Protein AF-A0A660SZC8-F1 (afdb_monomer_lite)

Structure (mmCIF, N/CA/C/O backbone):
data_AF-A0A660SZC8-F1
#
_entry.id   AF-A0A660SZC8-F1
#
loop_
_atom_site.group_PDB
_atom_site.id
_atom_site.type_symbol
_atom_site.label_atom_id
_atom_site.label_alt_id
_atom_site.label_comp_id
_atom_site.label_asym_id
_atom_site.label_entity_id
_atom_site.label_seq_id
_atom_site.pdbx_PDB_ins_code
_atom_site.Cartn_x
_atom_site.Cartn_y
_atom_site.Cartn_z
_atom_site.occupancy
_atom_site.B_iso_or_equiv
_atom_site.auth_seq_id
_atom_site.auth_comp_id
_atom_site.auth_asym_id
_atom_site.auth_atom_id
_atom_site.pdbx_PDB_model_num
ATOM 1 N N . TRP A 1 1 ? 22.159 -16.785 -42.066 1.00 37.91 1 TRP A N 1
ATOM 2 C CA . TRP A 1 1 ? 21.364 -16.112 -41.020 1.00 37.91 1 TRP A CA 1
ATOM 3 C C . TRP A 1 1 ? 22.077 -16.016 -39.666 1.00 37.91 1 TRP A C 1
ATOM 5 O O . TRP A 1 1 ? 21.879 -15.009 -39.012 1.00 37.91 1 TRP A O 1
ATOM 15 N N . ILE A 1 2 ? 22.959 -16.952 -39.267 1.00 38.50 2 ILE A N 1
ATOM 16 C CA . ILE A 1 2 ? 23.770 -16.827 -38.024 1.00 38.50 2 ILE A CA 1
ATOM 17 C C . ILE A 1 2 ? 25.062 -15.994 -38.212 1.00 38.50 2 ILE A C 1
ATOM 19 O O . ILE A 1 2 ? 25.547 -15.397 -37.262 1.00 38.50 2 ILE A O 1
ATOM 23 N N . GLY A 1 3 ? 25.585 -15.863 -39.438 1.00 43.75 3 GLY A N 1
ATOM 24 C CA . GLY A 1 3 ? 26.852 -15.155 -39.701 1.00 43.75 3 GLY A CA 1
ATOM 25 C C . GLY A 1 3 ? 26.830 -13.622 -39.602 1.00 43.75 3 GLY A C 1
ATOM 26 O O . GLY A 1 3 ? 27.879 -13.014 -39.730 1.00 43.75 3 GLY A O 1
ATOM 27 N N . VAL A 1 4 ? 25.667 -12.994 -39.387 1.00 48.31 4 VAL A N 1
ATOM 28 C CA . VAL A 1 4 ? 25.531 -11.521 -39.326 1.00 48.31 4 VAL A CA 1
ATOM 29 C C . VAL A 1 4 ? 25.773 -10.975 -37.908 1.00 48.31 4 VAL A C 1
ATOM 31 O O . VAL A 1 4 ? 26.113 -9.812 -37.748 1.00 48.31 4 VAL A O 1
ATOM 34 N N . PHE A 1 5 ? 25.670 -11.822 -36.879 1.00 45.72 5 PHE A N 1
ATOM 35 C CA . PHE A 1 5 ? 25.881 -11.447 -35.472 1.00 45.72 5 PHE A CA 1
ATOM 36 C C . PHE A 1 5 ? 27.341 -11.597 -34.996 1.00 45.72 5 PHE A C 1
ATOM 38 O O . PHE A 1 5 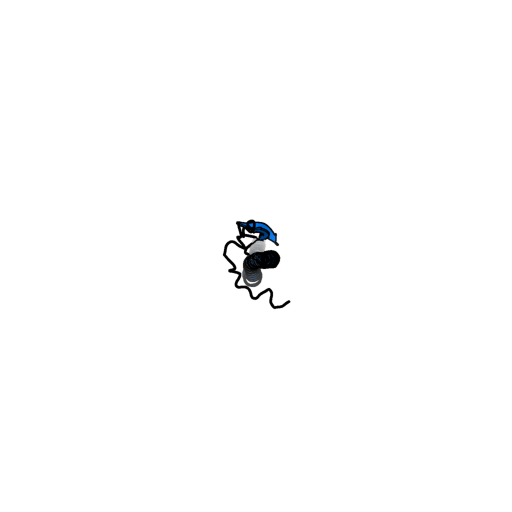? 27.598 -11.484 -33.802 1.00 45.72 5 PHE A O 1
ATOM 45 N N . GLY A 1 6 ? 28.280 -11.911 -35.898 1.00 42.56 6 GLY A N 1
ATOM 46 C CA . GLY A 1 6 ? 29.671 -12.247 -35.559 1.00 42.56 6 GLY A CA 1
ATOM 47 C C . GLY A 1 6 ? 30.702 -11.140 -35.796 1.00 42.56 6 GLY A C 1
ATOM 48 O O . GLY A 1 6 ? 31.884 -11.379 -35.569 1.00 42.56 6 GLY A O 1
ATOM 49 N N . GLU A 1 7 ? 30.291 -9.966 -36.277 1.00 55.16 7 GLU A N 1
ATOM 50 C CA . GLU A 1 7 ? 31.192 -8.815 -36.383 1.00 55.16 7 GLU A CA 1
ATOM 51 C C . GLU A 1 7 ? 31.395 -8.206 -34.990 1.00 55.16 7 GLU A C 1
ATOM 53 O O . GLU A 1 7 ? 30.434 -8.022 -34.242 1.00 55.16 7 GLU A O 1
ATOM 58 N N . ASP A 1 8 ? 32.645 -7.920 -34.619 1.00 54.47 8 ASP A N 1
ATOM 59 C CA . ASP A 1 8 ? 32.959 -7.183 -33.393 1.00 54.47 8 ASP A CA 1
ATOM 60 C C . ASP A 1 8 ? 32.577 -5.717 -33.606 1.00 54.47 8 ASP A C 1
ATOM 62 O O . ASP A 1 8 ? 33.353 -4.904 -34.104 1.00 54.47 8 ASP A O 1
ATOM 66 N N . VAL A 1 9 ? 31.306 -5.412 -33.345 1.00 57.12 9 VAL A N 1
ATOM 67 C CA . VAL A 1 9 ? 30.734 -4.108 -33.684 1.00 57.12 9 VAL A CA 1
ATOM 68 C C . VAL A 1 9 ? 31.104 -3.039 -32.656 1.00 57.12 9 VAL A C 1
ATOM 70 O O . VAL A 1 9 ? 30.848 -1.870 -32.924 1.00 57.12 9 VAL A O 1
ATOM 73 N N . GLY A 1 10 ? 31.704 -3.390 -31.510 1.00 53.28 10 GLY A N 1
ATOM 74 C CA . GLY A 1 10 ? 31.924 -2.455 -30.404 1.00 53.28 10 GLY A CA 1
ATOM 75 C C . GLY A 1 10 ? 30.597 -1.824 -29.979 1.00 53.28 10 GLY A C 1
ATOM 76 O O . GLY A 1 10 ? 30.172 -0.802 -30.518 1.00 53.28 10 GLY A O 1
ATOM 77 N N . LEU A 1 11 ? 29.850 -2.465 -29.080 1.00 56.53 11 LEU A N 1
ATOM 78 C CA . LEU A 1 11 ? 28.629 -1.853 -28.549 1.00 56.53 11 LEU A CA 1
ATOM 79 C C . LEU A 1 11 ? 29.028 -0.708 -27.606 1.00 56.53 11 LEU A C 1
ATOM 81 O O . LEU A 1 11 ? 29.130 -0.895 -26.399 1.00 56.53 11 LEU A O 1
ATOM 85 N N . ASP A 1 12 ? 29.328 0.450 -28.188 1.00 59.50 12 ASP A N 1
ATOM 86 C CA . ASP A 1 12 ? 29.778 1.640 -27.474 1.00 59.50 12 ASP A CA 1
ATOM 87 C C . ASP A 1 12 ? 28.639 2.218 -26.616 1.00 59.50 12 ASP A C 1
ATOM 89 O O . ASP A 1 12 ? 27.460 2.130 -26.974 1.00 59.50 12 ASP A O 1
ATOM 93 N N . GLU A 1 13 ? 28.988 2.882 -25.509 1.00 59.25 13 GLU A N 1
ATOM 94 C CA . GLU A 1 13 ? 28.039 3.530 -24.580 1.00 59.25 13 GLU A CA 1
ATOM 95 C C . GLU A 1 13 ? 27.165 4.613 -25.250 1.00 59.25 13 GLU A C 1
ATOM 97 O O . GLU A 1 13 ? 26.156 5.047 -24.699 1.00 59.25 13 GLU A O 1
ATOM 102 N N . THR A 1 14 ? 27.516 5.033 -26.468 1.00 62.72 14 THR A N 1
ATOM 103 C CA . THR A 1 14 ? 26.790 6.024 -27.273 1.00 62.72 14 THR A CA 1
ATOM 104 C C . THR A 1 14 ? 25.589 5.451 -28.031 1.00 62.72 14 THR A C 1
ATOM 106 O O . THR A 1 14 ? 24.763 6.217 -28.526 1.00 62.72 14 THR A O 1
ATOM 109 N N . LEU A 1 15 ? 25.459 4.121 -28.131 1.00 67.75 15 LEU A N 1
ATOM 110 C CA . LEU A 1 15 ? 24.376 3.479 -28.888 1.00 67.75 15 LEU A CA 1
ATOM 111 C C . LEU A 1 15 ? 23.022 3.542 -28.176 1.00 67.75 15 LEU A C 1
ATOM 113 O O . LEU A 1 15 ? 21.980 3.450 -28.828 1.00 67.75 15 LEU A O 1
ATOM 117 N N . LEU A 1 16 ? 23.025 3.670 -26.848 1.00 73.88 16 LEU A N 1
ATOM 118 C CA . LEU A 1 16 ? 21.813 3.656 -26.043 1.00 73.88 16 LEU A CA 1
ATOM 119 C C . LEU A 1 16 ? 21.983 4.514 -24.790 1.00 73.88 16 LEU A C 1
ATOM 121 O O . LEU A 1 16 ? 22.399 4.035 -23.739 1.00 73.88 16 LEU A O 1
ATOM 125 N N . VAL A 1 17 ? 21.627 5.790 -24.909 1.00 80.44 17 VAL A N 1
ATOM 126 C CA . VAL A 1 17 ? 21.701 6.749 -23.804 1.00 80.44 17 VAL A CA 1
ATOM 127 C C . VAL A 1 17 ? 20.292 7.027 -23.293 1.00 80.44 17 VAL A C 1
ATOM 129 O O . VAL A 1 17 ? 19.433 7.501 -24.035 1.00 80.44 17 VAL A O 1
ATOM 132 N N . LEU A 1 18 ? 20.043 6.708 -22.026 1.00 82.88 18 LEU A N 1
ATOM 133 C CA . LEU A 1 18 ? 18.803 7.042 -21.330 1.00 82.88 18 LEU A CA 1
ATOM 134 C C . LEU A 1 18 ? 18.875 8.501 -20.852 1.00 82.88 18 LEU A C 1
ATOM 136 O O . LEU A 1 18 ? 19.730 8.833 -20.037 1.00 82.88 18 LEU A O 1
ATOM 140 N N . GLU A 1 19 ? 17.989 9.363 -21.347 1.00 86.88 19 GLU A N 1
ATOM 141 C CA . GLU A 1 19 ? 17.958 10.788 -20.982 1.00 86.88 19 GLU A CA 1
ATOM 142 C C . GLU A 1 19 ? 17.065 11.052 -19.773 1.00 86.88 19 GLU A C 1
ATOM 144 O O . GLU A 1 19 ? 17.411 11.830 -18.887 1.00 86.88 19 GLU A O 1
ATOM 149 N N . GLU A 1 20 ? 15.889 10.428 -19.744 1.00 87.69 20 GLU A N 1
ATOM 150 C CA . GLU A 1 20 ? 14.863 10.748 -18.758 1.00 87.69 20 GLU A CA 1
ATOM 151 C C . GLU A 1 20 ? 13.995 9.525 -18.467 1.00 87.69 20 GLU A C 1
ATOM 153 O O . GLU A 1 20 ? 13.517 8.855 -19.383 1.00 87.69 20 GLU A O 1
ATOM 158 N N . ILE A 1 21 ? 13.746 9.263 -17.185 1.00 91.00 21 ILE A N 1
ATOM 159 C CA . ILE A 1 21 ? 12.743 8.297 -16.731 1.00 91.00 21 ILE A CA 1
ATOM 160 C C . ILE A 1 21 ? 11.512 9.095 -16.315 1.00 91.00 21 ILE A C 1
ATOM 162 O O . I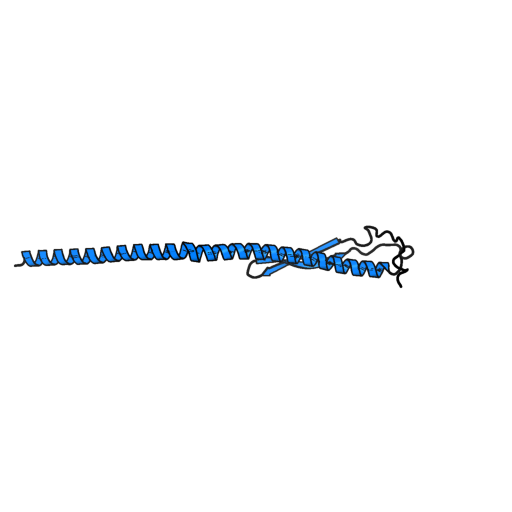LE A 1 21 ? 11.606 9.990 -15.478 1.00 91.00 21 ILE A O 1
ATOM 166 N N . GLN A 1 22 ? 10.356 8.760 -16.877 1.00 93.31 22 GLN A N 1
ATOM 167 C CA . GLN A 1 22 ? 9.104 9.442 -16.591 1.00 93.31 22 GLN A CA 1
ATOM 168 C C . GLN A 1 22 ? 8.281 8.605 -15.616 1.00 93.31 22 GLN A C 1
ATOM 170 O O . GLN A 1 22 ? 7.873 7.476 -15.910 1.00 93.31 22 GLN A O 1
ATOM 175 N N . THR A 1 23 ? 8.045 9.172 -14.437 1.00 92.75 23 THR A N 1
ATOM 176 C CA . THR A 1 23 ? 7.191 8.586 -13.406 1.00 92.75 23 THR A CA 1
ATOM 177 C C . THR A 1 23 ? 6.141 9.592 -12.956 1.00 92.75 23 THR A C 1
ATOM 179 O O . THR A 1 23 ? 6.385 10.795 -12.863 1.00 92.75 23 THR A O 1
ATOM 182 N N . GLY A 1 24 ? 4.941 9.086 -12.698 1.00 93.50 24 GLY A N 1
ATOM 183 C CA . GLY A 1 24 ? 3.841 9.816 -12.086 1.00 93.50 24 GLY A CA 1
ATOM 184 C C . GLY A 1 24 ? 3.542 9.303 -10.682 1.00 93.50 24 GLY A C 1
ATOM 185 O O . GLY A 1 24 ? 4.170 8.364 -10.189 1.00 93.50 24 GLY A O 1
ATOM 186 N N . ILE A 1 25 ? 2.536 9.905 -10.054 1.00 94.69 25 ILE A N 1
ATOM 187 C CA . ILE A 1 25 ? 2.019 9.479 -8.753 1.00 94.69 25 ILE A CA 1
ATOM 188 C C . ILE A 1 25 ? 0.601 8.940 -8.945 1.00 94.69 25 ILE A C 1
ATOM 190 O O . ILE A 1 25 ? -0.271 9.631 -9.469 1.00 94.69 25 ILE A O 1
ATOM 194 N N . GLY A 1 26 ? 0.383 7.705 -8.506 1.00 93.50 26 GLY A N 1
ATOM 195 C CA . GLY A 1 26 ? -0.916 7.052 -8.413 1.00 93.50 26 GLY A CA 1
ATOM 196 C C . GLY A 1 26 ? -1.342 6.846 -6.962 1.00 93.50 26 GLY A C 1
ATOM 197 O O . GLY A 1 26 ? -0.563 7.036 -6.028 1.00 93.50 26 GLY A O 1
ATOM 198 N N . ASN A 1 27 ? -2.592 6.433 -6.770 1.00 94.31 27 ASN A N 1
ATOM 199 C CA . ASN A 1 27 ? -3.134 6.097 -5.459 1.00 94.31 27 ASN A CA 1
ATOM 200 C C . ASN A 1 27 ? -3.831 4.737 -5.520 1.00 94.31 27 ASN A C 1
ATOM 202 O O . ASN A 1 27 ? -4.756 4.555 -6.313 1.00 94.31 27 ASN A O 1
ATOM 206 N N . ILE A 1 28 ? -3.416 3.806 -4.662 1.00 89.06 28 ILE A N 1
ATOM 207 C CA . ILE A 1 28 ? -4.092 2.522 -4.466 1.00 89.06 28 ILE A CA 1
ATOM 208 C C . ILE A 1 28 ? -4.459 2.394 -2.991 1.00 89.06 28 ILE A C 1
ATOM 210 O O . ILE A 1 28 ? -3.591 2.399 -2.124 1.00 89.06 28 ILE A O 1
ATOM 214 N N . ALA A 1 29 ? -5.760 2.275 -2.711 1.00 83.31 29 ALA A N 1
ATOM 215 C CA . ALA A 1 29 ? -6.304 2.102 -1.360 1.00 83.31 29 ALA A CA 1
ATOM 216 C C . ALA A 1 29 ? -5.830 3.158 -0.331 1.00 83.31 29 ALA A C 1
ATOM 218 O O . ALA A 1 29 ? -5.731 2.867 0.857 1.00 83.31 29 ALA A O 1
ATOM 219 N N . GLY A 1 30 ? -5.551 4.389 -0.777 1.00 88.56 30 GLY A N 1
ATOM 220 C CA . GLY A 1 30 ? -5.061 5.477 0.077 1.00 88.56 30 GLY A CA 1
ATOM 221 C C . GLY A 1 30 ? -3.535 5.572 0.168 1.00 88.56 30 GLY A C 1
ATOM 222 O O . GLY A 1 30 ? -3.033 6.503 0.794 1.00 88.56 30 GLY A O 1
ATOM 223 N N . VAL A 1 31 ? -2.795 4.656 -0.465 1.00 92.19 31 VAL A N 1
ATOM 224 C CA . VAL A 1 31 ? -1.332 4.685 -0.549 1.00 92.19 31 VAL A CA 1
ATOM 225 C C . VAL A 1 31 ? -0.908 5.386 -1.834 1.00 92.19 31 VAL A C 1
ATOM 227 O O . VAL A 1 31 ? -1.232 4.938 -2.934 1.00 92.19 31 VAL A O 1
ATOM 230 N N . SER A 1 32 ? -0.145 6.470 -1.687 1.00 94.31 32 SER A N 1
ATOM 231 C CA . SER A 1 32 ? 0.527 7.139 -2.802 1.00 94.31 32 SER A CA 1
ATOM 232 C C . SER A 1 32 ? 1.673 6.267 -3.310 1.00 94.31 32 SER A C 1
ATOM 234 O O . SER A 1 32 ? 2.585 5.948 -2.548 1.00 94.31 32 SER A O 1
ATOM 236 N N . ILE A 1 33 ? 1.646 5.907 -4.589 1.00 95.19 33 ILE A N 1
ATOM 237 C CA . ILE A 1 33 ? 2.622 5.008 -5.211 1.00 95.19 33 ILE A CA 1
ATOM 238 C C . ILE A 1 33 ? 3.153 5.592 -6.528 1.00 95.19 33 ILE A C 1
ATOM 240 O O . ILE A 1 33 ? 2.419 6.305 -7.214 1.00 95.19 33 ILE A O 1
ATOM 244 N N . PRO A 1 34 ? 4.407 5.310 -6.915 1.00 95.06 34 PRO A N 1
ATOM 245 C CA . PRO A 1 34 ? 4.927 5.731 -8.211 1.00 95.06 34 PRO A CA 1
ATOM 246 C C . PRO A 1 34 ? 4.278 4.921 -9.337 1.00 95.06 34 PRO A C 1
ATOM 248 O O . PRO A 1 34 ? 4.027 3.733 -9.169 1.00 95.06 34 PRO A O 1
ATOM 251 N N . VAL A 1 35 ? 4.033 5.528 -10.496 1.00 94.62 35 VAL A N 1
ATOM 252 C CA . VAL A 1 35 ? 3.532 4.845 -11.701 1.00 94.62 35 VAL A CA 1
ATOM 253 C C . VAL A 1 35 ? 4.466 5.154 -12.859 1.00 94.62 35 VAL A C 1
ATOM 255 O O . VAL A 1 35 ? 4.776 6.316 -13.108 1.00 94.62 35 VAL A O 1
ATOM 258 N N . PHE A 1 36 ? 4.931 4.125 -13.561 1.00 94.69 36 PHE A N 1
ATOM 259 C CA . PHE A 1 36 ? 5.796 4.301 -14.720 1.00 94.69 36 PHE A CA 1
ATOM 260 C C . PHE A 1 36 ? 4.973 4.803 -15.911 1.00 94.69 36 PHE A C 1
ATOM 262 O O . PHE A 1 36 ? 3.926 4.235 -16.215 1.00 94.69 36 PHE A O 1
ATOM 269 N N . SER A 1 37 ? 5.427 5.870 -16.572 1.00 93.12 37 SER A N 1
ATOM 270 C CA . SER A 1 37 ? 4.763 6.413 -17.767 1.00 93.12 37 SER A CA 1
ATOM 271 C C . SER A 1 37 ? 5.622 6.341 -19.028 1.00 93.12 37 SER A C 1
ATOM 273 O O . SER A 1 37 ? 5.109 6.570 -20.121 1.00 93.12 37 SER A O 1
ATOM 275 N N . GLY A 1 38 ? 6.908 6.011 -18.899 1.00 92.31 38 GLY A N 1
ATOM 276 C CA . GLY A 1 38 ? 7.810 5.803 -20.025 1.00 92.31 38 GLY A CA 1
ATOM 277 C C . GLY A 1 38 ? 9.232 6.263 -19.736 1.00 92.31 38 GLY A C 1
ATOM 278 O O . GLY A 1 38 ? 9.572 6.680 -18.629 1.00 92.31 38 GLY A O 1
ATOM 279 N N . ALA A 1 39 ? 10.077 6.202 -20.758 1.00 91.94 39 ALA A N 1
ATOM 280 C CA . ALA A 1 39 ? 11.426 6.738 -20.703 1.00 91.94 39 ALA A CA 1
ATOM 281 C C . ALA A 1 39 ? 11.824 7.336 -22.053 1.00 91.94 39 ALA A C 1
ATOM 283 O O . ALA A 1 39 ? 11.367 6.881 -23.106 1.00 91.94 39 ALA A O 1
ATOM 284 N N . ARG A 1 40 ? 12.677 8.359 -22.013 1.00 89.94 40 ARG A N 1
ATOM 285 C CA . ARG A 1 40 ? 13.230 9.027 -23.188 1.00 89.94 40 ARG A CA 1
ATOM 286 C C . ARG A 1 40 ? 14.666 8.577 -23.392 1.00 89.94 40 ARG A C 1
ATOM 288 O O . ARG A 1 40 ? 15.479 8.646 -22.472 1.00 89.94 40 ARG A O 1
ATOM 295 N N . PHE A 1 41 ? 14.963 8.146 -24.607 1.00 86.81 41 PHE A N 1
ATOM 296 C CA . PHE A 1 41 ? 16.309 7.795 -25.035 1.00 86.81 41 PHE A CA 1
ATOM 297 C C . PHE A 1 41 ? 16.824 8.866 -25.990 1.00 86.81 41 PHE A C 1
ATOM 299 O O . PHE A 1 41 ? 16.051 9.384 -26.803 1.00 86.81 41 PHE A O 1
ATOM 306 N N . ALA A 1 42 ? 18.116 9.167 -25.906 1.00 83.19 42 ALA A N 1
ATOM 307 C CA . ALA A 1 42 ? 18.760 10.076 -26.835 1.00 83.19 42 ALA A CA 1
ATOM 308 C C . ALA A 1 42 ? 18.708 9.497 -28.259 1.00 83.19 42 ALA A C 1
ATOM 310 O O . ALA A 1 42 ? 18.721 8.269 -28.435 1.00 83.19 42 ALA A O 1
ATOM 311 N N . PRO A 1 43 ? 18.682 10.355 -29.293 1.00 74.44 43 PRO A N 1
ATOM 312 C CA . PRO A 1 43 ? 18.851 9.912 -30.664 1.00 74.44 43 PRO A CA 1
ATOM 313 C C . PRO A 1 43 ? 20.166 9.152 -30.807 1.00 74.44 43 PRO A C 1
ATOM 315 O O . PRO A 1 43 ? 21.222 9.604 -30.368 1.00 74.44 43 PRO A O 1
ATOM 318 N N . VAL A 1 44 ? 20.090 7.995 -31.447 1.00 71.94 44 VAL A N 1
ATOM 319 C CA . VAL A 1 44 ? 21.256 7.158 -31.684 1.00 71.94 44 VAL A CA 1
ATOM 320 C C . VAL A 1 44 ? 22.136 7.847 -32.726 1.00 71.94 44 VAL A C 1
ATOM 322 O O . VAL A 1 44 ? 21.711 8.040 -33.865 1.00 71.94 44 VAL A O 1
ATOM 325 N N . ALA A 1 45 ? 23.348 8.239 -32.338 1.00 64.50 45 ALA A N 1
ATOM 326 C CA . ALA A 1 45 ? 24.308 8.888 -33.223 1.00 64.50 45 ALA A CA 1
ATOM 327 C C . ALA A 1 45 ? 25.504 7.957 -33.454 1.00 64.50 45 ALA A C 1
ATOM 329 O O . ALA A 1 45 ? 26.452 7.936 -32.672 1.00 64.50 45 ALA A O 1
ATOM 330 N N . TYR A 1 46 ? 25.457 7.179 -34.536 1.00 68.44 46 TYR A N 1
ATOM 331 C CA . TYR A 1 46 ? 26.615 6.447 -35.048 1.00 68.44 46 TYR A CA 1
ATOM 332 C C . TYR A 1 46 ? 26.734 6.605 -36.562 1.00 68.44 46 TYR A C 1
ATOM 334 O O . TYR A 1 46 ? 25.761 6.910 -37.252 1.00 68.44 46 TYR A O 1
ATOM 342 N N . ASP A 1 47 ? 27.943 6.398 -37.077 1.00 66.31 47 ASP A N 1
ATOM 343 C CA . ASP A 1 47 ? 28.199 6.432 -38.511 1.00 66.31 47 ASP A CA 1
ATOM 344 C C . ASP A 1 47 ? 27.570 5.205 -39.198 1.00 66.31 47 ASP A C 1
ATOM 346 O O . ASP A 1 47 ? 27.962 4.057 -38.956 1.00 66.31 47 ASP A O 1
ATOM 350 N N . LEU A 1 48 ? 26.578 5.459 -40.058 1.00 63.25 48 LEU A N 1
ATOM 351 C CA . LEU A 1 48 ? 25.850 4.451 -40.837 1.00 63.25 48 LEU A CA 1
ATOM 352 C C . LEU A 1 48 ? 26.754 3.686 -41.818 1.00 63.25 48 LEU A C 1
ATOM 354 O O . LEU A 1 48 ? 26.377 2.610 -42.274 1.00 63.25 48 LEU A O 1
ATOM 358 N N . TRP A 1 49 ? 27.931 4.226 -42.148 1.00 65.69 49 TRP A N 1
ATOM 359 C CA . TRP A 1 49 ? 28.919 3.569 -43.007 1.00 65.69 49 TRP A CA 1
ATOM 360 C C . TRP A 1 49 ? 29.823 2.595 -42.244 1.00 65.69 49 TRP A C 1
ATOM 362 O O . TRP A 1 49 ? 30.519 1.796 -42.868 1.00 65.69 49 TRP A O 1
ATOM 372 N N . VAL A 1 50 ? 29.812 2.655 -40.908 1.00 72.12 50 VAL A N 1
ATOM 373 C CA . VAL A 1 50 ? 30.692 1.873 -40.026 1.00 72.12 50 VAL A CA 1
ATOM 374 C C . VAL A 1 50 ? 29.938 0.736 -39.336 1.00 72.12 50 VAL A C 1
ATOM 376 O O . VAL A 1 50 ? 30.490 -0.349 -39.168 1.00 72.12 50 VAL A O 1
ATOM 379 N N . LYS A 1 51 ? 28.682 0.959 -38.925 1.00 71.62 51 LYS A N 1
ATOM 380 C CA . LYS A 1 51 ? 27.890 -0.040 -38.189 1.00 71.62 51 LYS A CA 1
ATOM 381 C C . LYS A 1 51 ? 26.996 -0.859 -39.140 1.00 71.62 51 LYS A C 1
ATOM 383 O O . LYS A 1 51 ? 26.370 -0.290 -40.034 1.00 71.62 51 LYS A O 1
ATOM 388 N N . PRO A 1 52 ? 26.856 -2.180 -38.931 1.00 78.88 52 PRO A N 1
ATOM 389 C CA . PRO A 1 52 ? 25.967 -3.012 -39.737 1.00 78.88 52 PRO A CA 1
ATOM 390 C C . PRO A 1 52 ? 24.490 -2.609 -39.640 1.00 78.88 52 PRO A C 1
ATOM 392 O O . PRO A 1 52 ? 24.001 -2.241 -38.575 1.00 78.88 52 PRO A O 1
ATOM 395 N N . LEU A 1 53 ? 23.727 -2.817 -40.718 1.00 76.44 53 LEU A N 1
ATOM 396 C CA . LEU A 1 53 ? 22.294 -2.470 -40.796 1.00 76.44 53 LEU A CA 1
ATOM 397 C C . LEU A 1 53 ? 21.410 -3.150 -39.732 1.00 76.44 53 LEU A C 1
ATOM 399 O O . LEU A 1 53 ? 20.293 -2.712 -39.464 1.00 76.44 53 LEU A O 1
ATOM 403 N N . TRP A 1 54 ? 21.868 -4.252 -39.134 1.00 80.56 54 TRP A N 1
ATOM 404 C CA . TRP A 1 54 ? 21.120 -4.936 -38.078 1.00 80.56 54 TRP A CA 1
ATOM 405 C C . TRP A 1 54 ? 21.170 -4.198 -36.731 1.00 80.56 54 TRP A C 1
ATOM 407 O O . TRP A 1 54 ? 20.310 -4.452 -35.881 1.00 80.56 54 TRP A O 1
ATOM 417 N N . VAL A 1 55 ? 22.125 -3.280 -36.539 1.00 79.75 55 VAL A N 1
ATOM 418 C CA . VAL A 1 55 ? 22.337 -2.541 -35.285 1.00 79.75 55 VAL A CA 1
ATOM 419 C C . VAL A 1 55 ? 21.124 -1.678 -34.939 1.00 79.75 55 VAL A C 1
ATOM 421 O O . VAL A 1 55 ? 20.687 -1.699 -33.792 1.00 79.75 55 VAL A O 1
ATOM 424 N N . ASP A 1 56 ? 20.477 -1.046 -35.924 1.00 78.81 56 ASP A N 1
ATOM 425 C CA . ASP A 1 56 ? 19.245 -0.269 -35.711 1.00 78.81 56 ASP A CA 1
ATOM 426 C C . ASP A 1 56 ? 18.139 -1.108 -35.058 1.00 78.81 56 ASP A C 1
ATOM 428 O O . ASP A 1 56 ? 17.412 -0.659 -34.166 1.00 78.81 56 ASP A O 1
ATOM 432 N N . LYS A 1 57 ? 17.994 -2.356 -35.518 1.00 82.06 57 LYS A N 1
ATOM 433 C CA . LYS A 1 57 ? 17.007 -3.283 -34.967 1.00 82.06 57 LYS A CA 1
ATOM 434 C C . LYS A 1 57 ? 17.410 -3.717 -33.562 1.00 82.06 57 LYS A C 1
ATOM 436 O O . LYS A 1 57 ? 16.554 -3.742 -32.684 1.00 82.06 57 LYS A O 1
ATOM 441 N N . ALA A 1 58 ? 18.688 -4.017 -33.341 1.00 83.12 58 ALA A N 1
ATOM 442 C CA . ALA A 1 58 ? 19.193 -4.397 -32.025 1.00 83.12 58 ALA A CA 1
ATOM 443 C C . ALA A 1 58 ? 18.982 -3.286 -30.983 1.00 83.12 58 ALA A C 1
ATOM 445 O O . ALA A 1 58 ? 18.484 -3.571 -29.896 1.00 83.12 58 ALA A O 1
ATOM 446 N N . VAL A 1 59 ? 19.260 -2.022 -31.325 1.00 82.94 59 VAL A N 1
ATOM 447 C CA . VAL A 1 59 ? 19.048 -0.877 -30.423 1.00 82.94 59 VAL A CA 1
ATOM 448 C C . VAL A 1 59 ? 17.569 -0.709 -30.071 1.00 82.94 59 VAL A C 1
ATOM 450 O O . VAL A 1 59 ? 17.236 -0.515 -28.903 1.00 82.94 59 VAL A O 1
ATOM 453 N N . LYS A 1 60 ? 16.658 -0.858 -31.041 1.00 84.44 60 LYS A N 1
ATOM 454 C CA . LYS A 1 60 ? 15.209 -0.811 -30.772 1.00 84.44 60 LYS A CA 1
ATOM 455 C C . LYS A 1 60 ? 14.745 -1.919 -29.829 1.00 84.44 60 LYS A C 1
ATOM 457 O O . LYS A 1 60 ? 13.910 -1.664 -28.965 1.00 84.44 60 LYS A O 1
ATOM 462 N N . GLU A 1 61 ? 15.252 -3.140 -29.985 1.00 87.75 61 GLU A N 1
ATOM 463 C CA . GLU A 1 61 ? 14.904 -4.232 -29.067 1.00 87.75 61 GLU A CA 1
ATOM 464 C C . GLU A 1 61 ? 15.506 -4.006 -27.671 1.00 87.75 61 GLU A C 1
ATOM 466 O O . GLU A 1 61 ? 14.813 -4.201 -26.675 1.00 87.75 61 GLU A O 1
ATOM 471 N N . LEU A 1 62 ? 16.741 -3.502 -27.579 1.00 85.56 62 LEU A N 1
ATOM 472 C CA . LEU A 1 62 ? 17.360 -3.131 -26.301 1.00 85.56 62 LEU A CA 1
ATOM 473 C C . LEU A 1 62 ? 16.581 -2.027 -25.575 1.00 85.56 62 LEU A C 1
ATOM 475 O O . LEU A 1 62 ? 16.352 -2.144 -24.374 1.00 85.56 62 LEU A O 1
ATOM 479 N N . GLN A 1 63 ? 16.098 -1.003 -26.289 1.00 87.25 63 GLN A N 1
ATOM 480 C CA . GLN A 1 63 ? 15.221 0.029 -25.719 1.00 87.25 63 GLN A CA 1
ATOM 481 C C . GLN A 1 63 ? 13.957 -0.575 -25.104 1.00 87.25 63 GLN A C 1
ATOM 483 O O . GLN A 1 63 ? 13.572 -0.198 -24.000 1.00 87.25 63 GLN A O 1
ATOM 488 N N . ARG A 1 64 ? 13.320 -1.541 -25.779 1.00 90.06 64 ARG A N 1
ATOM 489 C CA . ARG A 1 64 ? 12.130 -2.223 -25.241 1.00 90.06 64 ARG A CA 1
ATOM 490 C C . ARG A 1 64 ? 12.447 -3.016 -23.981 1.00 90.06 64 ARG A C 1
ATOM 492 O O . ARG A 1 64 ? 11.688 -2.943 -23.022 1.00 90.06 64 ARG A O 1
ATOM 499 N N . VAL A 1 65 ? 13.562 -3.745 -23.971 1.00 90.88 65 VAL A N 1
ATOM 500 C CA . VAL A 1 65 ? 14.001 -4.493 -22.785 1.00 90.88 65 VAL A CA 1
ATOM 501 C C . VAL A 1 65 ? 14.288 -3.540 -21.622 1.00 90.88 65 VAL A C 1
ATOM 503 O O . VAL A 1 65 ? 13.837 -3.796 -20.511 1.00 90.88 65 VAL A O 1
ATOM 506 N N . MET A 1 66 ? 14.955 -2.410 -21.873 1.00 88.44 66 MET A N 1
ATOM 507 C CA . MET A 1 66 ? 15.191 -1.392 -20.845 1.00 88.44 66 MET A CA 1
ATOM 508 C C . MET A 1 66 ? 13.895 -0.776 -20.317 1.00 88.44 66 MET A C 1
ATOM 510 O O . MET A 1 66 ? 13.779 -0.567 -19.115 1.00 88.44 66 MET A O 1
ATOM 514 N N . LEU A 1 67 ? 12.912 -0.501 -21.179 1.00 91.44 67 LEU A N 1
ATOM 515 C CA . LEU A 1 67 ? 11.607 -0.002 -20.736 1.00 91.44 67 LEU A CA 1
ATOM 516 C C . LEU A 1 67 ? 10.912 -0.993 -19.796 1.00 91.44 67 LEU A C 1
ATOM 518 O O . LEU A 1 67 ? 10.390 -0.574 -18.768 1.00 91.44 67 LEU A O 1
ATOM 522 N N . LEU A 1 68 ? 10.957 -2.291 -20.112 1.00 93.44 68 LEU A N 1
ATOM 523 C CA . LEU A 1 68 ? 10.402 -3.339 -19.251 1.00 93.44 68 LEU A CA 1
ATOM 524 C C . LEU A 1 68 ? 11.144 -3.443 -17.912 1.00 93.44 68 LEU A C 1
ATOM 526 O O . LEU A 1 68 ? 10.500 -3.607 -16.881 1.00 93.44 68 LEU A O 1
ATOM 530 N N . ASP A 1 69 ? 12.476 -3.321 -17.905 1.00 91.69 69 ASP A N 1
ATOM 531 C CA . ASP A 1 69 ? 13.264 -3.314 -16.662 1.00 91.6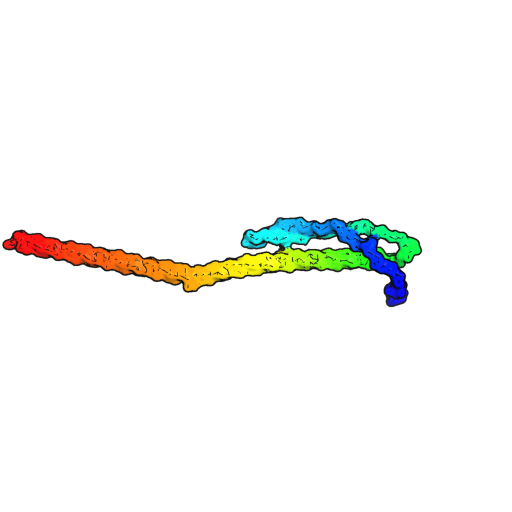9 69 ASP A CA 1
ATOM 532 C C . ASP A 1 69 ? 12.914 -2.106 -15.780 1.00 91.69 69 ASP A C 1
ATOM 534 O O . ASP A 1 69 ? 12.711 -2.241 -14.574 1.00 91.69 69 ASP A O 1
ATOM 538 N N . LEU A 1 70 ? 12.782 -0.921 -16.381 1.00 92.44 70 LEU A N 1
ATOM 539 C CA . LEU A 1 70 ? 12.378 0.292 -15.669 1.00 92.44 70 LEU A CA 1
ATOM 540 C C . LEU A 1 70 ? 10.962 0.173 -15.096 1.00 92.44 70 LEU A C 1
ATOM 542 O O . LEU A 1 70 ? 10.736 0.541 -13.943 1.00 92.44 70 LEU A O 1
ATOM 546 N N . GLU A 1 71 ? 10.023 -0.364 -15.874 1.00 95.00 71 GLU A N 1
ATOM 547 C CA . GLU A 1 71 ? 8.658 -0.616 -15.415 1.00 95.00 71 GLU A CA 1
ATOM 548 C C . GLU A 1 71 ? 8.636 -1.620 -14.256 1.00 95.00 71 GLU A C 1
ATOM 550 O O . GLU A 1 71 ? 7.986 -1.372 -13.238 1.00 95.00 71 GLU A O 1
ATOM 555 N N . LEU A 1 72 ? 9.406 -2.708 -14.362 1.00 95.69 72 LEU A N 1
ATOM 556 C CA . LEU A 1 72 ? 9.522 -3.719 -13.316 1.00 95.69 72 LEU A CA 1
ATOM 557 C C . LEU A 1 72 ? 10.015 -3.115 -11.998 1.00 95.69 72 LEU A C 1
ATOM 559 O O . LEU A 1 72 ? 9.398 -3.348 -10.961 1.00 95.69 72 LEU A O 1
ATOM 563 N N . ARG A 1 73 ? 11.056 -2.276 -12.029 1.00 93.75 73 ARG A N 1
ATOM 564 C CA . ARG A 1 73 ? 11.565 -1.596 -10.823 1.00 93.75 73 ARG A CA 1
ATOM 565 C C . ARG A 1 73 ? 10.505 -0.726 -10.152 1.00 93.75 73 ARG A C 1
ATOM 567 O O . ARG A 1 73 ? 10.430 -0.670 -8.925 1.00 93.75 73 ARG A O 1
ATOM 574 N N . VAL A 1 74 ? 9.677 -0.037 -10.939 1.00 95.06 74 VAL A N 1
ATOM 575 C CA . VAL A 1 74 ? 8.576 0.765 -10.388 1.00 95.06 74 VAL A CA 1
ATOM 576 C C . VAL A 1 74 ? 7.519 -0.139 -9.758 1.00 95.06 74 VAL A C 1
ATOM 578 O O . VAL A 1 74 ? 7.061 0.153 -8.656 1.00 95.06 74 VAL A O 1
ATOM 581 N N . LEU A 1 75 ? 7.161 -1.251 -10.400 1.00 95.38 75 LEU A N 1
ATOM 582 C CA . LEU A 1 75 ? 6.212 -2.231 -9.859 1.00 95.38 75 LEU A CA 1
ATOM 583 C C . LEU A 1 75 ? 6.709 -2.875 -8.555 1.00 95.38 75 LEU A C 1
ATOM 585 O O . LEU A 1 75 ? 5.928 -3.047 -7.618 1.00 95.38 75 LEU A O 1
ATOM 589 N N . GLU A 1 76 ? 8.000 -3.188 -8.458 1.00 96.81 76 GLU A N 1
ATOM 590 C CA . GLU A 1 76 ? 8.618 -3.680 -7.221 1.00 96.81 76 GLU A CA 1
ATOM 591 C C . GLU A 1 76 ? 8.497 -2.653 -6.089 1.00 96.81 76 GLU A C 1
ATOM 593 O O . GLU A 1 76 ? 8.135 -3.000 -4.961 1.00 96.81 76 GLU A O 1
ATOM 598 N N . GLU A 1 77 ? 8.712 -1.372 -6.390 1.00 95.00 77 GLU A N 1
ATOM 599 C CA . GLU A 1 77 ? 8.536 -0.296 -5.417 1.00 95.00 77 GLU A CA 1
ATOM 600 C C . GLU A 1 77 ? 7.066 -0.132 -4.999 1.00 95.00 77 GLU A C 1
ATOM 602 O O . GLU A 1 77 ? 6.775 -0.005 -3.806 1.00 95.00 77 GLU A O 1
ATOM 607 N N . GLN A 1 78 ? 6.120 -0.217 -5.941 1.00 95.12 78 GLN A N 1
ATOM 608 C CA . GLN A 1 78 ? 4.688 -0.240 -5.620 1.00 95.12 78 GLN A CA 1
ATOM 609 C C . GLN A 1 78 ? 4.357 -1.390 -4.658 1.00 95.12 78 GLN A C 1
ATOM 611 O O . GLN A 1 78 ? 3.694 -1.180 -3.639 1.00 95.12 78 GLN A O 1
ATOM 616 N N . GLN A 1 79 ? 4.846 -2.600 -4.947 1.00 95.94 79 GLN A N 1
ATOM 617 C CA . GLN A 1 79 ? 4.629 -3.773 -4.103 1.00 95.94 79 GLN A CA 1
ATOM 618 C C . GLN A 1 79 ? 5.221 -3.569 -2.704 1.00 95.94 79 GLN A C 1
ATOM 620 O O . GLN A 1 79 ? 4.561 -3.874 -1.705 1.00 95.94 79 GLN A O 1
ATOM 625 N N . ARG A 1 80 ? 6.435 -3.018 -2.612 1.00 96.75 80 ARG A N 1
ATOM 626 C CA . ARG A 1 80 ? 7.106 -2.733 -1.339 1.00 96.75 80 ARG A CA 1
ATOM 627 C C . ARG A 1 80 ? 6.293 -1.767 -0.477 1.00 96.75 80 ARG A C 1
ATOM 629 O O . ARG A 1 80 ? 6.098 -2.030 0.712 1.00 96.75 80 ARG A O 1
ATOM 636 N N . LEU A 1 81 ? 5.802 -0.673 -1.061 1.00 95.94 81 LEU A N 1
ATOM 637 C CA . LEU A 1 81 ? 4.994 0.326 -0.356 1.00 95.94 81 LEU A CA 1
ATOM 638 C C . LEU A 1 81 ? 3.667 -0.265 0.137 1.00 95.94 81 LEU A C 1
ATOM 640 O O . LEU A 1 81 ? 3.312 -0.101 1.306 1.00 95.94 81 LEU A O 1
ATOM 644 N N . LEU A 1 82 ? 2.975 -1.025 -0.715 1.00 95.81 82 LEU A N 1
ATOM 645 C CA . LEU A 1 82 ? 1.727 -1.695 -0.343 1.00 95.81 82 LEU A CA 1
ATOM 646 C C . LEU A 1 82 ? 1.935 -2.732 0.764 1.00 95.81 82 LEU A C 1
ATOM 648 O O . LEU A 1 82 ? 1.127 -2.812 1.688 1.00 95.81 82 LEU A O 1
ATOM 652 N N . ALA A 1 83 ? 3.027 -3.496 0.725 1.00 95.75 83 ALA A N 1
ATOM 653 C CA . ALA A 1 83 ? 3.343 -4.474 1.763 1.00 95.75 83 ALA A CA 1
ATOM 654 C C . ALA A 1 83 ? 3.571 -3.813 3.134 1.00 95.75 83 ALA A C 1
ATOM 656 O O . ALA A 1 83 ? 3.135 -4.341 4.162 1.00 95.75 83 ALA A O 1
ATOM 657 N N . ILE A 1 84 ? 4.219 -2.643 3.166 1.00 95.31 84 ILE A N 1
ATOM 658 C CA . ILE A 1 84 ? 4.426 -1.869 4.398 1.00 95.31 84 ILE A CA 1
ATOM 659 C C . ILE A 1 84 ? 3.088 -1.390 4.971 1.00 95.31 84 ILE A C 1
ATOM 661 O O . ILE A 1 84 ? 2.846 -1.558 6.174 1.00 95.31 84 ILE A O 1
ATOM 665 N N . GLU A 1 85 ? 2.213 -0.832 4.133 1.00 95.38 85 GLU A N 1
ATOM 666 C CA . GLU A 1 85 ? 0.909 -0.345 4.593 1.00 95.38 85 GLU A CA 1
ATOM 667 C C . GLU A 1 85 ? 0.013 -1.498 5.055 1.00 95.38 85 GLU A C 1
ATOM 669 O O . GLU A 1 85 ? -0.583 -1.442 6.136 1.00 95.38 85 GLU A O 1
ATOM 674 N N . LEU A 1 86 ? -0.020 -2.592 4.290 1.00 95.62 86 LEU A N 1
ATOM 675 C CA . LEU A 1 86 ? -0.776 -3.789 4.640 1.00 95.62 86 LEU A CA 1
ATOM 676 C C . LEU A 1 86 ? -0.317 -4.354 5.986 1.00 95.62 86 LEU A C 1
ATOM 678 O O . LEU A 1 86 ? -1.148 -4.713 6.825 1.00 95.62 86 LEU A O 1
ATOM 682 N N . ARG A 1 87 ? 0.998 -4.390 6.233 1.00 96.31 87 ARG A N 1
ATOM 683 C CA . ARG A 1 87 ? 1.558 -4.827 7.516 1.00 96.31 87 ARG A CA 1
ATOM 684 C C . ARG A 1 87 ? 1.078 -3.941 8.663 1.00 96.31 87 ARG A C 1
ATOM 686 O O . ARG A 1 87 ? 0.634 -4.467 9.681 1.00 96.31 87 ARG A O 1
ATOM 693 N N . THR A 1 88 ? 1.138 -2.622 8.503 1.00 94.62 88 THR A N 1
ATOM 694 C CA . THR A 1 88 ? 0.705 -1.665 9.536 1.00 94.62 88 THR A CA 1
ATOM 695 C C . THR A 1 88 ? -0.789 -1.804 9.823 1.00 94.62 88 THR A C 1
ATOM 697 O O . THR A 1 88 ? -1.205 -1.862 10.981 1.00 94.62 88 THR A O 1
ATOM 700 N N . THR A 1 89 ? -1.601 -1.944 8.778 1.00 95.81 89 THR A N 1
ATOM 701 C CA . THR A 1 89 ? -3.048 -2.150 8.901 1.00 95.81 89 THR A CA 1
ATOM 702 C C . THR A 1 89 ? -3.363 -3.470 9.603 1.00 95.81 89 THR A C 1
ATOM 704 O O . THR A 1 89 ? -4.158 -3.498 10.541 1.00 95.81 89 THR A O 1
ATOM 707 N N . THR A 1 90 ? -2.673 -4.552 9.239 1.00 96.50 90 THR A N 1
ATOM 708 C CA . THR A 1 90 ? -2.831 -5.868 9.878 1.00 96.50 90 THR A CA 1
ATOM 709 C C . THR A 1 90 ? -2.444 -5.828 11.356 1.00 96.50 90 THR A C 1
ATOM 711 O O . THR A 1 90 ? -3.144 -6.382 12.203 1.00 96.50 90 THR A O 1
ATOM 714 N N . GLN A 1 91 ? -1.355 -5.134 11.699 1.00 97.75 91 GLN A N 1
ATOM 715 C CA . GLN A 1 91 ? -0.958 -4.936 13.095 1.00 97.75 91 GLN A CA 1
ATOM 716 C C . GLN A 1 91 ? -2.029 -4.181 13.884 1.00 97.75 91 GLN A C 1
ATOM 718 O O . GLN A 1 91 ? -2.338 -4.578 15.006 1.00 97.75 91 GLN A O 1
ATOM 723 N N . ARG A 1 92 ? -2.639 -3.141 13.296 1.00 97.88 92 ARG A N 1
ATOM 724 C CA . ARG A 1 92 ? -3.755 -2.420 13.925 1.00 97.88 92 ARG A CA 1
ATOM 725 C C . ARG A 1 92 ? -4.951 -3.337 14.159 1.00 97.88 92 ARG A C 1
ATOM 727 O O . ARG A 1 92 ? -5.474 -3.344 15.267 1.00 97.88 92 ARG A O 1
ATOM 734 N N . VAL A 1 93 ? -5.351 -4.137 13.168 1.00 98.31 93 VAL A N 1
ATOM 735 C CA . VAL A 1 93 ? -6.450 -5.109 13.325 1.00 98.31 93 VAL A CA 1
ATOM 736 C C . VAL A 1 93 ? -6.155 -6.070 14.477 1.00 98.31 93 VAL A C 1
ATOM 738 O O . VAL A 1 93 ? -6.981 -6.214 15.375 1.00 98.31 93 VAL A O 1
ATOM 741 N N . ASN A 1 94 ? -4.947 -6.637 14.532 1.00 97.56 94 ASN A N 1
ATOM 742 C CA . ASN A 1 94 ? -4.545 -7.522 15.626 1.00 97.56 94 ASN A CA 1
ATOM 743 C C . ASN A 1 94 ? -4.559 -6.823 16.992 1.00 97.56 94 ASN A C 1
ATOM 745 O O . ASN A 1 94 ? -5.043 -7.394 17.968 1.00 97.56 94 ASN A O 1
ATOM 749 N N . LEU A 1 95 ? -4.061 -5.588 17.073 1.00 98.44 95 LEU A N 1
ATOM 750 C CA . LEU A 1 95 ? -4.101 -4.792 18.299 1.00 98.44 95 LEU A CA 1
ATOM 751 C C . LEU A 1 95 ? -5.545 -4.582 18.777 1.00 98.44 95 LEU A C 1
ATOM 753 O O . LEU A 1 95 ? -5.838 -4.756 19.963 1.00 98.44 95 LEU A O 1
ATOM 757 N N . PHE A 1 96 ? -6.460 -4.257 17.862 1.00 98.69 96 PHE A N 1
ATOM 758 C CA . PHE A 1 96 ? -7.872 -4.097 18.190 1.00 98.69 96 PHE A CA 1
ATOM 759 C C . PHE A 1 96 ? -8.499 -5.406 18.661 1.00 98.69 96 PHE A C 1
ATOM 761 O O . PHE A 1 96 ? -9.077 -5.449 19.747 1.00 98.69 96 PHE A O 1
ATOM 768 N N . GLU A 1 97 ? -8.364 -6.472 17.875 1.00 98.31 97 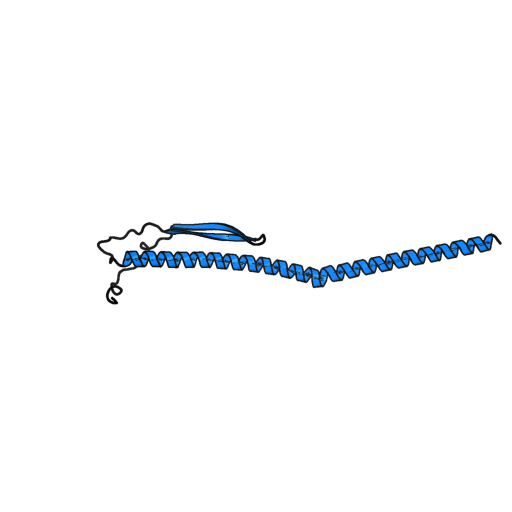GLU A N 1
ATOM 769 C CA . GLU A 1 97 ? -8.993 -7.761 18.155 1.00 98.31 97 GLU A CA 1
ATOM 770 C C . GLU A 1 97 ? -8.482 -8.408 19.440 1.00 98.31 97 GLU A C 1
ATOM 772 O O . GLU A 1 97 ? -9.264 -8.990 20.194 1.00 98.31 97 GLU A O 1
ATOM 777 N N . LYS A 1 98 ? -7.168 -8.343 19.678 1.00 98.00 98 LYS A N 1
ATOM 778 C CA . LYS A 1 98 ? -6.521 -9.112 20.746 1.00 98.00 98 LYS A CA 1
ATOM 779 C C . LYS A 1 98 ? -6.319 -8.322 22.031 1.00 98.00 98 LYS A C 1
ATOM 781 O O . LYS A 1 98 ? -6.215 -8.947 23.081 1.00 98.00 98 LYS A O 1
ATOM 786 N N . VAL A 1 99 ? -6.277 -6.989 21.973 1.00 98.38 99 VAL A N 1
ATOM 787 C CA . VAL A 1 99 ? -5.970 -6.154 23.147 1.00 98.38 99 VAL A CA 1
ATOM 788 C C . VAL A 1 99 ? -7.079 -5.148 23.423 1.00 98.38 99 VAL A C 1
ATOM 790 O O . VAL A 1 99 ? -7.770 -5.265 24.435 1.00 98.38 99 VAL A O 1
ATOM 793 N N . MET A 1 100 ? -7.300 -4.191 22.518 1.00 98.31 100 MET A N 1
ATOM 794 C CA . MET A 1 100 ? -8.136 -3.027 22.830 1.00 98.31 100 MET A CA 1
ATOM 795 C C . MET A 1 100 ? -9.606 -3.398 23.037 1.00 98.31 100 MET A C 1
ATOM 797 O O . MET A 1 100 ? -10.230 -2.922 23.986 1.00 98.31 100 MET A O 1
ATOM 801 N N . ILE A 1 101 ? -10.178 -4.258 22.186 1.00 98.50 101 ILE A N 1
ATOM 802 C CA . ILE A 1 101 ? -11.575 -4.694 22.329 1.00 98.50 101 ILE A CA 1
ATOM 803 C C . ILE A 1 101 ? -11.767 -5.501 23.627 1.00 98.50 101 ILE A C 1
ATOM 805 O O . ILE A 1 101 ? -12.677 -5.159 24.392 1.00 98.50 101 ILE A O 1
ATOM 809 N N . PRO A 1 102 ? -10.949 -6.534 23.930 1.00 98.56 102 PRO A N 1
ATOM 810 C CA . PRO A 1 102 ? -11.041 -7.251 25.203 1.00 98.56 102 PRO A CA 1
ATOM 811 C C . PRO A 1 102 ? -10.916 -6.351 26.436 1.00 98.56 102 PRO A C 1
ATOM 813 O O . PRO A 1 102 ? -11.742 -6.448 27.346 1.00 98.56 102 PRO A O 1
ATOM 816 N N . GLU A 1 103 ? -9.932 -5.452 26.459 1.00 98.50 103 GLU A N 1
ATOM 817 C CA . GLU A 1 103 ? -9.709 -4.537 27.581 1.00 98.50 103 GLU A CA 1
ATOM 818 C C . GLU A 1 103 ? -10.899 -3.594 27.775 1.00 98.50 103 GLU A C 1
ATOM 820 O O . GLU A 1 103 ? -11.433 -3.471 28.880 1.00 98.50 103 GLU A O 1
ATOM 825 N N . THR A 1 104 ? -11.385 -3.000 26.683 1.00 98.69 104 THR A N 1
ATOM 826 C CA . THR A 1 104 ? -12.543 -2.101 26.708 1.00 98.69 104 THR A CA 1
ATOM 827 C C . THR A 1 104 ? -13.783 -2.819 27.241 1.00 98.69 104 THR A C 1
ATOM 829 O O . THR A 1 104 ? -14.477 -2.290 28.111 1.00 98.69 104 THR A O 1
ATOM 832 N N . ARG A 1 105 ? -14.040 -4.060 26.804 1.00 98.56 105 ARG A N 1
ATOM 833 C CA . ARG A 1 105 ? -15.137 -4.887 27.342 1.00 98.56 105 ARG A CA 1
ATOM 834 C C . ARG A 1 105 ? -14.962 -5.169 28.835 1.00 98.56 105 ARG A C 1
ATOM 836 O O . ARG A 1 105 ? -15.936 -5.105 29.586 1.00 98.56 105 ARG A O 1
ATOM 843 N N . GLY A 1 106 ? -13.738 -5.451 29.278 1.00 98.56 106 GLY A N 1
ATOM 844 C CA . GLY A 1 106 ? -13.411 -5.626 30.693 1.00 98.56 106 GLY A CA 1
ATOM 845 C C . GLY A 1 106 ? -13.699 -4.372 31.521 1.00 98.56 106 GLY A C 1
ATOM 846 O O . GLY A 1 106 ? -14.316 -4.463 32.584 1.00 98.56 106 GLY A O 1
ATOM 847 N N . ASN A 1 107 ? -13.325 -3.199 31.012 1.00 98.44 107 ASN A N 1
ATOM 848 C CA . ASN A 1 107 ? -13.574 -1.914 31.662 1.00 98.44 107 ASN A CA 1
ATOM 849 C C . ASN A 1 107 ? -15.074 -1.607 31.754 1.00 98.44 107 ASN A C 1
ATOM 851 O O . ASN A 1 107 ? -15.559 -1.277 32.837 1.00 98.44 107 ASN A O 1
ATOM 855 N N . ILE A 1 108 ? -15.834 -1.826 30.675 1.00 98.56 108 ILE A N 1
ATOM 856 C CA . ILE A 1 108 ? -17.301 -1.693 30.680 1.00 98.56 108 ILE A CA 1
ATOM 857 C C . ILE A 1 108 ? -17.924 -2.601 31.747 1.00 98.56 108 ILE A C 1
ATOM 859 O O . ILE A 1 108 ? -18.781 -2.159 32.516 1.00 98.56 108 ILE A O 1
ATOM 863 N N . LYS A 1 109 ? -17.473 -3.859 31.847 1.00 98.44 109 LYS A N 1
ATOM 864 C CA . LYS A 1 109 ? -17.970 -4.805 32.855 1.00 98.44 109 LYS A CA 1
ATOM 865 C C . LYS A 1 109 ? -17.686 -4.324 34.280 1.00 98.44 109 LYS A C 1
ATOM 867 O O . LYS A 1 109 ? -18.590 -4.359 35.109 1.00 98.44 109 LYS A O 1
ATOM 872 N N . LYS A 1 110 ? -16.467 -3.850 34.565 1.00 98.44 110 LYS A N 1
ATOM 873 C CA . LYS A 1 110 ? -16.096 -3.308 35.887 1.00 98.44 110 LYS A CA 1
ATOM 874 C C . LYS A 1 110 ? -16.976 -2.121 36.279 1.00 98.44 110 LYS A C 1
ATOM 876 O O . LYS A 1 110 ? -17.513 -2.106 37.383 1.00 98.44 110 LYS A O 1
ATOM 881 N N . ILE A 1 111 ? -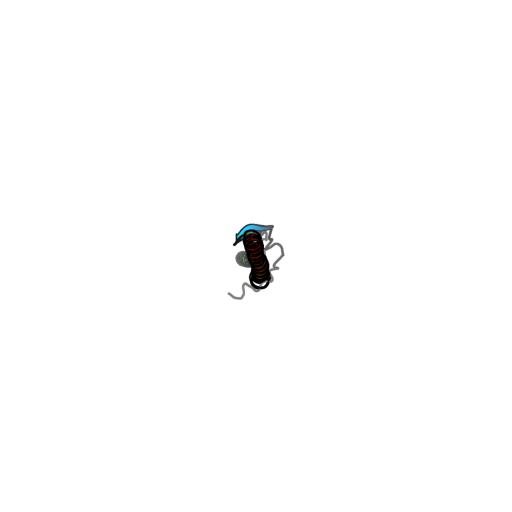17.161 -1.170 35.362 1.00 98.31 111 ILE A N 1
ATOM 882 C CA . ILE A 1 111 ? -18.019 0.004 35.579 1.00 98.31 111 ILE A CA 1
ATOM 883 C C . ILE A 1 111 ? -19.462 -0.436 35.854 1.00 98.31 111 ILE A C 1
ATOM 885 O O . ILE A 1 111 ? -20.087 0.046 36.795 1.00 98.31 111 ILE A O 1
ATOM 889 N N . SER A 1 112 ? -19.972 -1.393 35.076 1.00 98.19 112 SER A N 1
ATOM 890 C CA . SER A 1 112 ? -21.342 -1.898 35.222 1.00 98.19 112 SER A CA 1
ATOM 891 C C . SER A 1 112 ? -21.579 -2.569 36.578 1.00 98.19 112 SER A C 1
ATOM 893 O O . SER A 1 112 ? -22.600 -2.312 37.210 1.00 98.19 112 SER A O 1
ATOM 895 N N . ILE A 1 113 ? -20.630 -3.387 37.052 1.00 97.81 113 ILE A N 1
ATOM 896 C CA . ILE A 1 113 ? -20.704 -4.022 38.380 1.00 97.81 113 ILE A CA 1
ATOM 897 C C . ILE A 1 113 ? -20.722 -2.953 39.475 1.00 97.81 113 ILE A C 1
ATOM 899 O O . ILE A 1 113 ? -21.618 -2.956 40.313 1.00 97.81 113 ILE A O 1
ATOM 903 N N . TYR A 1 114 ? -19.796 -1.992 39.418 1.00 98.12 114 TYR A N 1
ATOM 904 C CA . TYR A 1 114 ? -19.724 -0.918 40.408 1.00 98.12 114 TYR A CA 1
ATOM 905 C C . TYR A 1 114 ? -21.025 -0.104 40.488 1.00 98.12 114 TYR A C 1
ATOM 907 O O . TYR A 1 114 ? -21.522 0.175 41.580 1.00 98.12 114 TYR A O 1
ATOM 915 N N . LEU A 1 115 ? -21.613 0.250 39.340 1.00 97.81 115 LEU A N 1
ATOM 916 C CA . LEU A 1 115 ? -22.898 0.952 39.298 1.00 97.81 115 LEU A CA 1
ATOM 917 C C . LEU A 1 115 ? -24.040 0.100 39.876 1.00 97.81 115 LEU A C 1
ATOM 919 O O . LEU A 1 115 ? -24.871 0.628 40.616 1.00 97.81 115 LEU A O 1
ATOM 923 N N . GLY A 1 116 ? -24.063 -1.205 39.591 1.00 97.44 116 GLY A N 1
ATOM 924 C CA . GLY A 1 116 ? -25.039 -2.138 40.164 1.00 97.44 116 GLY A CA 1
ATOM 925 C C . GLY A 1 116 ? -24.934 -2.255 41.690 1.00 97.44 116 GLY A C 1
ATOM 926 O O . GLY A 1 116 ? -25.951 -2.224 42.393 1.00 97.44 116 GLY A O 1
ATOM 927 N N . ASP A 1 117 ? -23.712 -2.298 42.222 1.00 97.12 117 ASP A N 1
ATOM 928 C CA . ASP A 1 117 ? -23.463 -2.320 43.665 1.00 97.12 117 ASP A CA 1
ATOM 929 C C . ASP A 1 117 ? -23.924 -1.015 44.330 1.00 97.12 117 ASP A C 1
ATOM 931 O O . ASP A 1 117 ? -24.586 -1.042 45.372 1.00 97.12 117 ASP A O 1
ATOM 935 N N . GLN A 1 118 ? -23.659 0.139 43.702 1.00 97.19 118 GLN A N 1
ATOM 936 C CA . GLN A 1 118 ? -24.132 1.439 44.191 1.00 97.19 118 GLN A CA 1
ATOM 937 C C . GLN A 1 118 ? -25.663 1.527 44.231 1.00 97.19 118 GLN A C 1
ATOM 939 O O . GLN A 1 118 ? -26.224 2.006 45.222 1.00 97.19 118 GLN A O 1
ATOM 944 N N . GLN A 1 119 ? -26.349 1.027 43.199 1.00 96.25 119 GLN A N 1
ATOM 945 C CA . GLN A 1 119 ? -27.814 0.966 43.166 1.00 96.25 119 GLN A CA 1
ATOM 946 C C . GLN A 1 119 ? -28.365 0.063 44.276 1.00 96.25 119 GLN A C 1
ATOM 948 O O . GLN A 1 119 ? -29.274 0.459 45.010 1.00 96.25 119 GLN A O 1
ATOM 953 N N . THR A 1 120 ? -27.779 -1.121 44.460 1.00 94.94 120 THR A N 1
ATOM 954 C CA . THR A 1 120 ? -28.191 -2.062 45.511 1.00 94.94 120 THR A CA 1
ATOM 955 C C . THR A 1 120 ? -27.996 -1.457 46.902 1.00 94.94 120 THR A C 1
ATOM 957 O O . THR A 1 120 ? -28.910 -1.482 47.733 1.00 94.94 120 THR A O 1
ATOM 960 N N . ALA A 1 121 ? -26.843 -0.830 47.149 1.00 94.94 121 ALA A N 1
ATOM 961 C CA . ALA A 1 121 ? -26.549 -0.155 48.408 1.00 94.94 121 ALA A CA 1
ATOM 962 C C . ALA A 1 121 ? -27.525 1.003 48.687 1.00 94.94 121 ALA A C 1
ATOM 964 O O . ALA A 1 121 ? -27.959 1.185 49.828 1.00 94.94 121 ALA A O 1
ATOM 965 N N . ALA A 1 122 ? -27.919 1.761 47.658 1.00 95.06 122 ALA A N 1
ATOM 966 C CA . ALA A 1 122 ? -28.913 2.824 47.786 1.00 95.06 122 ALA A CA 1
ATOM 967 C C . ALA A 1 122 ? -30.293 2.286 48.204 1.00 95.06 122 ALA A C 1
ATOM 969 O O . ALA A 1 122 ? -30.905 2.827 49.127 1.00 95.06 122 ALA A O 1
ATOM 970 N N . VAL A 1 123 ? -30.757 1.183 47.603 1.00 94.88 123 VAL A N 1
ATOM 971 C CA . VAL A 1 123 ? -32.036 0.544 47.966 1.00 94.88 123 VAL A CA 1
ATOM 972 C C . VAL A 1 123 ? -32.018 0.029 49.407 1.00 94.88 123 VAL A C 1
ATOM 974 O O . VAL A 1 123 ? -32.990 0.219 50.141 1.00 94.88 123 VAL A O 1
ATOM 977 N N . VAL A 1 124 ? -30.920 -0.600 49.842 1.00 94.50 124 VAL A N 1
ATOM 978 C CA . VAL A 1 124 ? -30.775 -1.081 51.227 1.00 94.50 124 VAL A CA 1
ATOM 979 C C . VAL A 1 124 ? -30.837 0.082 52.216 1.00 94.50 124 VAL A C 1
ATOM 981 O O . VAL A 1 124 ? -31.607 0.015 53.176 1.00 94.50 124 VAL A O 1
ATOM 984 N N . ARG A 1 125 ? -30.105 1.175 51.959 1.00 91.06 125 ARG A N 1
ATOM 985 C CA . ARG A 1 125 ? -30.171 2.393 52.786 1.00 91.06 125 ARG A CA 1
ATOM 986 C C . ARG A 1 125 ? -31.595 2.950 52.862 1.00 91.06 125 ARG A C 1
ATOM 988 O O . ARG A 1 125 ? -32.066 3.249 53.957 1.00 91.06 125 ARG A O 1
ATOM 995 N N . GLY A 1 126 ? -32.306 3.007 51.734 1.00 94.31 126 GLY A N 1
ATOM 996 C CA . GLY A 1 126 ? -33.708 3.432 51.689 1.00 94.31 126 GLY A CA 1
ATOM 997 C C . GLY A 1 126 ? -34.636 2.551 52.535 1.00 94.31 126 GLY A C 1
ATOM 998 O O . GLY A 1 126 ? -35.457 3.066 53.294 1.00 94.31 126 GLY A O 1
ATOM 999 N N . LYS A 1 127 ? -34.473 1.221 52.478 1.00 92.44 127 LYS A N 1
ATOM 1000 C CA . LYS A 1 127 ? -35.245 0.279 53.311 1.00 92.44 127 LYS A CA 1
ATOM 1001 C C . LYS A 1 127 ? -34.984 0.470 54.807 1.00 92.44 127 LYS A C 1
ATOM 1003 O O . LYS A 1 127 ? -35.928 0.403 55.591 1.00 92.44 127 LYS A O 1
ATOM 1008 N N . ILE A 1 128 ? -33.730 0.699 55.206 1.00 92.06 128 ILE A N 1
ATOM 1009 C CA . ILE A 1 128 ? -33.363 0.942 56.611 1.00 92.06 128 ILE A CA 1
ATOM 1010 C C . ILE A 1 128 ? -34.006 2.238 57.111 1.00 92.06 128 ILE A C 1
ATOM 1012 O O . ILE A 1 128 ? -34.650 2.224 58.158 1.00 92.06 128 ILE A O 1
ATOM 1016 N N . ALA A 1 129 ? -33.890 3.325 56.343 1.00 91.75 129 ALA A N 1
ATOM 1017 C CA . ALA A 1 129 ? -34.483 4.612 56.698 1.00 91.75 129 ALA A CA 1
ATOM 1018 C C . ALA A 1 129 ? -36.007 4.506 56.885 1.00 91.75 129 ALA A C 1
ATOM 1020 O O . ALA A 1 129 ? -36.536 4.962 57.897 1.00 91.75 129 ALA A O 1
ATOM 1021 N N . LYS A 1 130 ? -36.702 3.820 55.966 1.00 90.62 130 LYS A N 1
ATOM 1022 C CA . LYS A 1 130 ? -38.150 3.584 56.064 1.00 90.62 130 LYS A CA 1
ATOM 1023 C C . LYS A 1 130 ? -38.535 2.809 57.332 1.00 90.62 130 LYS A C 1
ATOM 1025 O O . LYS A 1 130 ? -39.412 3.252 58.063 1.00 90.62 130 LYS A O 1
ATOM 1030 N N . ARG A 1 131 ? -37.848 1.698 57.629 1.00 91.56 131 ARG A N 1
ATOM 1031 C CA . ARG A 1 131 ? -38.095 0.906 58.852 1.00 91.56 131 ARG A CA 1
ATOM 1032 C C . ARG A 1 131 ? -37.836 1.704 60.131 1.00 91.56 131 ARG A C 1
ATOM 1034 O O . ARG A 1 131 ? -38.510 1.484 61.131 1.00 91.56 131 ARG A O 1
ATOM 1041 N N . GLY A 1 132 ? -36.846 2.598 60.112 1.00 88.31 132 GLY A N 1
ATOM 1042 C CA . GLY A 1 132 ? -36.570 3.510 61.221 1.00 88.31 132 GLY A CA 1
ATOM 1043 C C . GLY A 1 132 ? -37.743 4.452 61.492 1.00 88.31 132 GLY A C 1
ATOM 1044 O O . GLY A 1 132 ? -38.175 4.560 62.633 1.00 88.31 132 GLY A O 1
ATOM 1045 N N . LEU A 1 133 ? -38.300 5.064 60.442 1.00 87.62 133 LEU A N 1
ATOM 1046 C CA . LEU A 1 133 ? -39.472 5.942 60.548 1.00 87.62 133 LEU A CA 1
ATOM 1047 C C . LEU A 1 133 ? -40.710 5.198 61.067 1.00 87.62 133 LEU A C 1
ATOM 1049 O O . LEU A 1 133 ? -41.383 5.689 61.966 1.00 87.62 133 LEU A O 1
ATOM 1053 N N . GLU A 1 134 ? -40.975 3.995 60.554 1.00 85.50 134 GLU A N 1
ATOM 1054 C CA . GLU A 1 134 ? -42.104 3.159 60.993 1.00 85.50 134 GLU A CA 1
ATOM 1055 C C . GLU A 1 134 ? -42.014 2.778 62.481 1.00 85.50 134 GLU A C 1
ATOM 1057 O O . GLU A 1 134 ? -43.038 2.676 63.145 1.00 85.50 134 GLU A O 1
ATOM 1062 N N . ARG A 1 135 ? -40.801 2.614 63.027 1.00 80.94 135 ARG A N 1
ATOM 1063 C CA . ARG A 1 135 ? -40.577 2.327 64.456 1.00 80.94 135 ARG A CA 1
ATOM 1064 C C . ARG A 1 135 ? -40.792 3.518 65.384 1.00 80.94 135 ARG A C 1
ATOM 1066 O O . ARG A 1 135 ? -41.014 3.299 66.564 1.00 80.94 135 ARG A O 1
ATOM 1073 N N . VAL A 1 136 ? -40.619 4.740 64.885 1.00 77.75 136 VAL A N 1
ATOM 1074 C CA . VAL A 1 136 ? -40.782 5.979 65.668 1.00 77.75 136 VAL 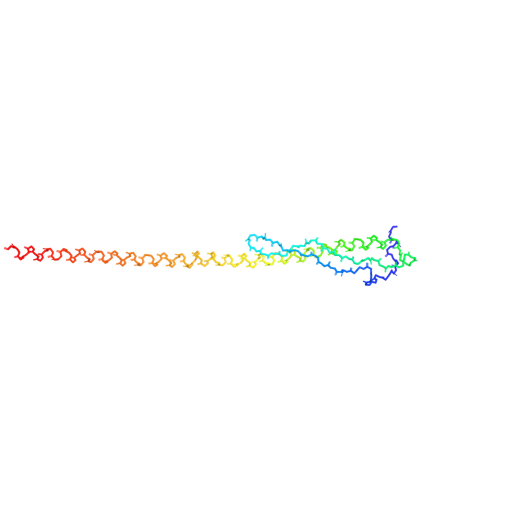A CA 1
ATOM 1075 C C . VAL A 1 136 ? -42.233 6.468 65.626 1.00 77.75 136 VAL A C 1
ATOM 1077 O O . VAL A 1 136 ? -42.667 7.179 66.524 1.00 77.75 136 VAL A O 1
ATOM 1080 N N . ALA A 1 137 ? -42.976 6.101 64.579 1.00 68.31 137 ALA A N 1
ATOM 1081 C CA . ALA A 1 137 ? -44.366 6.500 64.376 1.00 68.31 137 ALA A CA 1
ATOM 1082 C C . ALA A 1 137 ? -45.406 5.579 65.050 1.00 68.31 137 ALA A C 1
ATOM 1084 O O . ALA A 1 137 ? -46.588 5.924 65.038 1.00 68.31 137 ALA A O 1
ATOM 1085 N N . GLY A 1 138 ? -44.995 4.425 65.585 1.00 53.50 138 GLY A N 1
ATOM 1086 C CA . GLY A 1 138 ? -45.835 3.516 66.378 1.00 53.50 138 GLY A CA 1
ATOM 1087 C C . GLY A 1 138 ? -45.506 3.606 67.858 1.00 53.50 138 GLY A C 1
ATOM 1088 O O . GLY A 1 138 ? -46.451 3.458 68.660 1.00 53.50 138 GLY A O 1
#

Foldseek 3Di:
DVVVPPDPLPPDPLQWAWDDFDWDWDDDPNFIAIAGDWTDTDPRDDDPVRGDPCSVVVSVVVRVVVRVVSRVVRVVRRVVRVVVVVVVVVVVVCCVVPPVVVVVVVVVVVVVVVVVVVVVVVVVVVVVVVVVVVVVVD

pLDDT: mean 86.03, std 14.99, range [37.91, 98.69]

Secondary structure (DSSP, 8-state):
--TTTTS-----TTS--EEEEEEEEEEETTEEEEEEEEEEE------TTTS-TTHHHHHHHHHHHHHHHHHHHHHHHHHHHHHHHHHHHHHHHHHIIIIIHHHHHHHHHHHHHHHHHHHHHHHHHHHHHHHHHHHH--

Sequence (138 aa):
WIGVFGEDVGLDETLLVLEEIQTGIGNIAGVSIPVFSGARFAPVAYDLWVKPLWVDKAVKELQRVMLLDLELRVLEEQQRLLAIELRTTTQRVNLFEKVMIPETRGNIKKISIYLGDQQTAAVVRGKIAKRGLERVAG

Radius of gyration: 38.55 Å; chains: 1; bounding box: 79×28×109 Å